Protein AF-A0A950XBU0-F1 (afdb_monomer)

Foldseek 3Di:
DDDLVVLLVLLVDPPLVVLLQLLLVLLCVLPVALEAEEEPDPDPDQLPLEAEAEEEPPDDSSVLSVVLVVVLVVCVVPVSRQEYEYAYDDDLSSGLSSQSSSSNSNSSHRAYEYECVGNNLVSNLVSSSSNGRYYYYNPPDDDPVSVQVSSVVSPGGYFYADSNRHGPDDD

Mean predicted aligned error: 4.2 Å

Radius of gyration: 14.9 Å; Cα contacts (8 Å, |Δi|>4): 301; chains: 1; bounding box: 36×33×47 Å

Nearest PDB structures (foldseek):
  6xig-assembly1_B  TM=9.187E-01  e=2.557E-09  Pedobacter heparinus DSM 2366
  6xig-assembly1_A  TM=8.999E-01  e=4.303E-09  Pedobacter heparinus DSM 2366
  6xi9-assembly2_B  TM=8.946E-01  e=4.303E-09  Pedobacter heparinus DSM 2366
  6xi9-assembly1_A  TM=9.010E-01  e=6.833E-09  Pedobacter heparinus DSM 2366
  8k7m-assembly1_A  TM=4.673E-01  e=2.615E-01  synthetic construct

Secondary structure (DSSP, 8-state):
---HHHHHHHHH-S-HHHHHHHHHHHHHHH--SSEEEEE----SS--TTEEEEEEETTS-HHHHHHHHHHHHHHHHHH----EEEEEEES-HHHHHHHHHHHHHHTTTSSEEEE-HHHH-HHHHHHHTTTT--EEE--SSS--HHHHHHHHHHTT-EEEEB-TTS-BS---

Structure (mmCIF, N/CA/C/O backbone):
data_AF-A0A950XBU0-F1
#
_entry.id   AF-A0A950XBU0-F1
#
loop_
_atom_site.group_PDB
_atom_site.id
_atom_site.type_symbol
_atom_site.label_atom_id
_atom_site.label_alt_id
_atom_site.label_comp_id
_atom_site.label_asym_id
_atom_site.label_entity_id
_atom_site.label_seq_id
_atom_site.pdbx_PDB_ins_code
_atom_site.Cartn_x
_atom_site.Cartn_y
_atom_site.Cartn_z
_atom_site.occupancy
_atom_site.B_iso_or_equiv
_at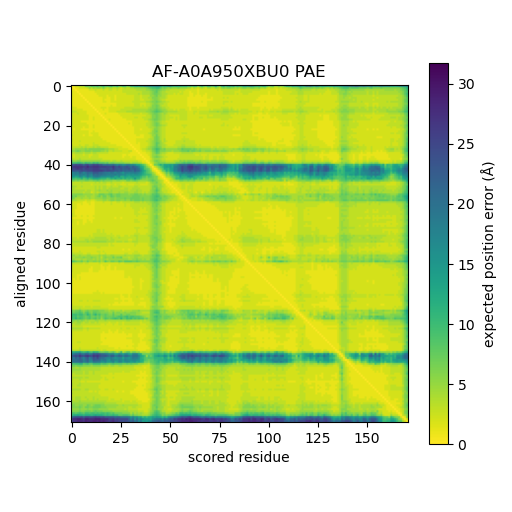om_site.auth_seq_id
_atom_site.auth_comp_id
_atom_site.auth_asym_id
_atom_site.auth_atom_id
_atom_site.pdbx_PDB_model_num
ATOM 1 N N . MET A 1 1 ? -16.110 4.622 1.005 1.00 81.19 1 MET A N 1
ATOM 2 C CA . MET A 1 1 ? -15.397 4.849 2.272 1.00 81.19 1 MET A CA 1
ATOM 3 C C . MET A 1 1 ? -15.971 4.001 3.399 1.00 81.19 1 MET A C 1
ATOM 5 O O . MET A 1 1 ? -17.183 3.995 3.592 1.00 81.19 1 MET A O 1
ATOM 9 N N . ILE A 1 2 ? -15.095 3.293 4.115 1.00 94.44 2 ILE A N 1
ATOM 10 C CA . ILE A 1 2 ? -15.397 2.602 5.381 1.00 94.44 2 ILE A CA 1
ATOM 11 C C . ILE A 1 2 ? -15.279 3.569 6.572 1.00 94.44 2 ILE A C 1
ATOM 13 O O . ILE A 1 2 ? -14.586 4.574 6.468 1.00 94.44 2 ILE A O 1
ATOM 17 N N . THR A 1 3 ? -15.921 3.287 7.706 1.00 97.44 3 THR A N 1
ATOM 18 C CA . THR A 1 3 ? -15.816 4.141 8.906 1.00 97.44 3 THR A CA 1
ATOM 19 C C . THR A 1 3 ? -14.498 3.935 9.661 1.00 97.44 3 THR A C 1
ATOM 21 O O . THR A 1 3 ? -13.815 2.919 9.488 1.00 97.44 3 THR A O 1
ATOM 24 N N . ARG A 1 4 ? -14.167 4.866 10.570 1.00 97.69 4 ARG A N 1
ATOM 25 C CA . ARG A 1 4 ? -13.019 4.748 11.490 1.00 97.69 4 ARG A CA 1
ATOM 26 C C . ARG A 1 4 ? -13.072 3.449 12.292 1.00 97.69 4 ARG A C 1
ATOM 28 O O . ARG A 1 4 ? -12.079 2.729 12.378 1.00 97.69 4 ARG A O 1
ATOM 35 N N . GLU A 1 5 ? -14.240 3.094 12.822 1.00 97.75 5 GLU A N 1
ATOM 36 C CA . GLU A 1 5 ? -14.432 1.857 13.581 1.00 97.75 5 GLU A CA 1
ATOM 37 C C . GLU A 1 5 ? -14.173 0.626 12.711 1.00 97.75 5 GLU A C 1
ATOM 39 O O . GLU A 1 5 ? -13.502 -0.304 13.155 1.00 97.75 5 GLU A O 1
ATOM 44 N N . GLN A 1 6 ? -14.652 0.621 11.463 1.00 98.06 6 GLN A N 1
ATOM 45 C CA . GLN A 1 6 ? -14.400 -0.476 10.526 1.00 98.06 6 GLN A CA 1
ATOM 46 C C . GLN A 1 6 ? -12.902 -0.628 10.229 1.00 98.06 6 GLN A C 1
ATOM 48 O O . GLN A 1 6 ? -12.400 -1.752 10.224 1.00 98.06 6 GLN A O 1
ATOM 53 N N . ALA A 1 7 ? -12.170 0.476 10.065 1.00 97.88 7 ALA A N 1
ATOM 54 C CA . ALA A 1 7 ? -10.721 0.450 9.864 1.00 97.88 7 ALA A CA 1
ATOM 55 C C . ALA A 1 7 ? -9.976 -0.130 11.078 1.00 97.88 7 ALA A C 1
ATOM 57 O O . ALA A 1 7 ? -9.115 -0.999 10.924 1.00 97.88 7 ALA A O 1
ATOM 58 N N . ILE A 1 8 ? -10.355 0.271 12.297 1.00 98.19 8 ILE A N 1
ATOM 59 C CA . ILE A 1 8 ? -9.799 -0.294 13.538 1.00 98.19 8 ILE A CA 1
ATOM 60 C C . ILE A 1 8 ? -10.076 -1.803 13.615 1.00 98.19 8 ILE A C 1
ATOM 62 O O . ILE A 1 8 ? -9.188 -2.579 13.976 1.00 98.19 8 ILE A O 1
ATOM 66 N N . GLN A 1 9 ? -11.282 -2.248 13.246 1.00 98.06 9 GLN A N 1
ATOM 67 C CA . GLN A 1 9 ? -11.607 -3.677 13.213 1.00 98.06 9 GLN A CA 1
ATOM 68 C C . GLN A 1 9 ? -10.775 -4.436 12.175 1.00 98.06 9 GLN A C 1
ATOM 70 O O . GLN A 1 9 ? -10.299 -5.532 12.469 1.00 98.06 9 GLN A O 1
ATOM 75 N N . MET A 1 10 ? -10.520 -3.854 10.999 1.00 98.25 10 MET A N 1
ATOM 76 C CA . MET A 1 10 ? -9.611 -4.450 10.015 1.00 98.25 10 MET A CA 1
ATOM 77 C C . MET A 1 10 ? -8.191 -4.588 10.574 1.00 98.25 10 MET A C 1
ATOM 79 O O . MET A 1 10 ? -7.585 -5.652 10.446 1.00 98.25 10 MET A O 1
ATOM 83 N N . PHE A 1 11 ? -7.675 -3.576 11.278 1.00 97.31 11 PHE A N 1
ATOM 84 C CA . PHE A 1 11 ? -6.371 -3.680 11.936 1.00 97.31 11 PHE A CA 1
ATOM 85 C C . PHE A 1 11 ? -6.315 -4.821 12.970 1.00 97.31 11 PHE A C 1
ATOM 87 O O . PHE A 1 11 ? -5.330 -5.568 13.014 1.00 97.31 11 PHE A O 1
ATOM 94 N N . ARG A 1 12 ? -7.386 -5.006 13.754 1.00 97.06 12 ARG A N 1
ATOM 95 C CA . ARG A 1 12 ? -7.506 -6.078 14.763 1.00 97.06 12 ARG A CA 1
ATOM 96 C C . ARG A 1 12 ? -7.760 -7.467 14.172 1.00 97.06 12 ARG A C 1
ATOM 98 O O . ARG A 1 12 ? -7.456 -8.461 14.826 1.00 97.06 12 ARG A O 1
ATOM 105 N N . SER A 1 13 ? -8.307 -7.554 12.964 1.00 97.44 13 SER A N 1
ATOM 106 C CA . SER A 1 13 ? -8.693 -8.824 12.345 1.00 97.44 13 SER A CA 1
ATOM 107 C C . SER A 1 13 ? -7.489 -9.715 12.029 1.00 97.44 13 SER A C 1
ATOM 109 O O . SER A 1 13 ? -6.433 -9.244 11.604 1.00 97.44 13 SER A O 1
ATOM 111 N N . ASN A 1 14 ? -7.660 -11.028 12.176 1.00 96.69 14 ASN A N 1
ATOM 112 C CA . ASN A 1 14 ? -6.678 -12.026 11.743 1.00 96.69 14 ASN A CA 1
ATOM 113 C C . ASN A 1 14 ? -6.899 -12.490 10.293 1.00 96.69 14 ASN A C 1
ATOM 115 O O . ASN A 1 14 ? -6.082 -13.241 9.763 1.00 96.69 14 ASN A O 1
ATOM 119 N N . ASP A 1 15 ? -7.967 -12.029 9.636 1.00 97.94 15 ASP A N 1
ATOM 120 C CA . ASP A 1 15 ? -8.254 -12.336 8.235 1.00 97.94 15 ASP A CA 1
ATOM 121 C C . ASP A 1 15 ? -7.457 -11.428 7.289 1.00 97.94 15 ASP A C 1
ATOM 123 O O . ASP A 1 15 ? -7.978 -10.527 6.630 1.00 97.94 15 ASP A O 1
ATOM 127 N N . LEU A 1 16 ? -6.142 -11.648 7.258 1.00 98.06 16 LEU A N 1
ATOM 128 C CA . LEU A 1 16 ? -5.238 -10.899 6.389 1.00 98.06 16 LEU A CA 1
ATOM 129 C C . LEU A 1 16 ? -5.607 -11.068 4.907 1.00 98.06 16 LEU A C 1
ATOM 131 O O . LEU A 1 16 ? -5.503 -10.115 4.140 1.00 98.06 16 LEU A O 1
ATOM 135 N N . ILE A 1 17 ? -6.023 -12.274 4.509 1.00 98.25 17 ILE A N 1
ATOM 136 C CA . ILE A 1 17 ? -6.342 -12.585 3.114 1.00 98.25 17 ILE A CA 1
ATOM 137 C C . ILE A 1 17 ? -7.605 -11.845 2.678 1.00 98.25 17 ILE A C 1
ATOM 139 O O . ILE A 1 17 ? -7.576 -11.198 1.634 1.00 98.25 17 ILE A O 1
ATOM 143 N N . GLY A 1 18 ? -8.673 -11.870 3.481 1.00 98.44 18 GLY A N 1
ATOM 144 C CA . GLY A 1 18 ? -9.901 -11.132 3.188 1.00 98.44 18 GLY A CA 1
ATOM 145 C C . GLY A 1 18 ? -9.662 -9.627 3.074 1.00 98.44 18 GLY A C 1
ATOM 146 O O . GLY A 1 18 ? -10.103 -9.007 2.109 1.00 98.44 18 GLY A O 1
ATOM 147 N N . ILE A 1 19 ? -8.872 -9.049 3.985 1.00 98.56 19 ILE A N 1
ATOM 148 C CA . ILE A 1 19 ? -8.491 -7.627 3.917 1.00 98.56 19 ILE A CA 1
ATOM 149 C C . ILE A 1 19 ? -7.680 -7.332 2.647 1.00 98.56 19 ILE A C 1
ATOM 151 O O . ILE A 1 19 ? -7.941 -6.344 1.963 1.00 98.56 19 ILE A O 1
ATOM 155 N N . GLY A 1 20 ? -6.717 -8.188 2.300 1.00 98.56 20 GLY A N 1
ATOM 156 C CA . GLY A 1 20 ? -5.932 -8.044 1.072 1.00 98.56 20 GLY A CA 1
ATOM 157 C C . GLY A 1 20 ? -6.789 -8.106 -0.194 1.00 98.56 20 GLY A C 1
ATOM 158 O O . GLY A 1 20 ? -6.605 -7.297 -1.102 1.00 98.56 20 GLY A O 1
ATOM 159 N N . MET A 1 21 ? -7.761 -9.021 -0.238 1.00 98.56 21 MET A N 1
ATOM 160 C CA . MET A 1 21 ? -8.704 -9.149 -1.353 1.00 98.56 21 MET A CA 1
ATOM 161 C C . MET A 1 21 ? -9.607 -7.921 -1.492 1.00 98.56 21 MET A C 1
ATOM 163 O O . MET A 1 21 ? -9.817 -7.456 -2.613 1.00 98.56 21 MET A O 1
ATOM 167 N N . GLU A 1 22 ? -10.099 -7.369 -0.381 1.00 98.56 22 GLU A N 1
ATOM 168 C CA . GLU A 1 22 ? -10.892 -6.134 -0.383 1.00 98.56 22 GLU A CA 1
ATOM 169 C C . GLU A 1 22 ? -10.058 -4.946 -0.890 1.00 98.56 22 GLU A C 1
ATOM 171 O O . GLU A 1 22 ? -10.498 -4.172 -1.742 1.00 98.56 22 GLU A O 1
ATOM 176 N N . ALA A 1 23 ? -8.801 -4.844 -0.456 1.00 98.69 23 ALA A N 1
ATOM 177 C CA . ALA A 1 23 ? -7.884 -3.822 -0.945 1.00 98.69 23 ALA A CA 1
ATOM 178 C C . ALA A 1 23 ? -7.579 -3.968 -2.448 1.00 98.69 23 ALA A C 1
ATOM 180 O O . ALA A 1 23 ? -7.562 -2.970 -3.173 1.00 98.69 23 ALA A O 1
ATOM 181 N N . ASP A 1 24 ? -7.388 -5.191 -2.957 1.00 98.44 24 ASP A N 1
ATOM 182 C CA . ASP A 1 24 ? -7.240 -5.428 -4.400 1.00 98.44 24 ASP A CA 1
ATOM 183 C C . ASP A 1 24 ? -8.532 -5.127 -5.175 1.00 98.44 24 ASP A C 1
ATOM 185 O O . ASP A 1 24 ? -8.461 -4.655 -6.309 1.00 98.44 24 ASP A O 1
ATOM 189 N N . ALA A 1 25 ? -9.713 -5.324 -4.582 1.00 98.25 25 ALA A N 1
ATOM 190 C CA . ALA A 1 25 ? -10.977 -4.918 -5.192 1.00 98.25 25 ALA A CA 1
ATOM 191 C C . ALA A 1 25 ? -11.057 -3.390 -5.358 1.00 98.25 25 ALA A C 1
ATOM 193 O O . ALA A 1 25 ? -11.408 -2.906 -6.439 1.00 98.25 25 ALA A O 1
ATOM 194 N N . VAL A 1 26 ? -10.643 -2.620 -4.344 1.00 98.31 26 VAL A N 1
ATOM 195 C CA . VAL A 1 26 ? -10.530 -1.154 -4.455 1.00 98.31 26 VAL A CA 1
ATOM 196 C C . VAL A 1 26 ? -9.492 -0.765 -5.512 1.00 98.31 26 VAL A C 1
ATOM 198 O O . VAL A 1 26 ? -9.777 0.078 -6.364 1.00 98.31 26 VAL A O 1
ATOM 201 N N . ARG A 1 27 ? -8.323 -1.421 -5.531 1.00 98.06 27 ARG A N 1
ATOM 202 C CA . ARG A 1 27 ? -7.295 -1.201 -6.562 1.00 98.06 27 ARG A CA 1
ATOM 203 C C . ARG A 1 27 ? -7.834 -1.469 -7.967 1.00 98.06 27 ARG A C 1
ATOM 205 O O . ARG A 1 27 ? -7.604 -0.652 -8.843 1.00 98.06 27 ARG A O 1
ATOM 212 N N . LYS A 1 28 ? -8.576 -2.559 -8.190 1.00 97.88 28 LYS A N 1
ATOM 213 C CA . LYS A 1 28 ? -9.212 -2.889 -9.484 1.00 97.88 28 LYS A CA 1
ATOM 214 C C . LYS A 1 28 ? -10.248 -1.858 -9.917 1.00 97.88 28 LYS A C 1
ATOM 216 O O . LYS A 1 28 ? -10.390 -1.618 -11.109 1.00 97.88 28 LYS A O 1
ATOM 221 N N . ARG A 1 29 ? -10.980 -1.264 -8.971 1.00 97.62 29 ARG A N 1
ATOM 222 C CA . ARG A 1 29 ? -11.957 -0.210 -9.268 1.00 97.62 29 ARG A CA 1
ATOM 223 C C . ARG A 1 29 ? -11.280 1.071 -9.761 1.00 97.62 29 ARG A C 1
ATOM 225 O O . ARG A 1 29 ? -11.804 1.702 -10.670 1.00 97.62 29 ARG A O 1
ATOM 232 N N . LEU A 1 30 ? -10.147 1.440 -9.161 1.00 96.38 30 LEU A N 1
ATOM 233 C CA . LEU A 1 30 ? -9.384 2.644 -9.521 1.00 96.38 30 LEU A CA 1
ATOM 234 C C . LEU A 1 30 ? -8.457 2.423 -10.730 1.00 96.38 30 LEU A C 1
ATOM 236 O O . LEU A 1 30 ? -8.288 3.319 -11.547 1.00 96.38 30 LEU A O 1
ATOM 240 N N . HIS A 1 31 ? -7.892 1.221 -10.839 1.00 96.31 31 HIS A N 1
ATOM 241 C CA . HIS A 1 31 ? -6.911 0.792 -11.838 1.00 96.31 31 HIS A CA 1
ATOM 242 C C . HIS A 1 31 ? -7.320 -0.577 -12.411 1.00 96.31 31 HIS A C 1
ATOM 244 O O . HIS A 1 31 ? -6.760 -1.616 -12.021 1.00 96.31 31 HIS A O 1
ATOM 250 N N . PRO A 1 32 ? -8.353 -0.622 -13.274 1.00 96.12 32 PRO A N 1
ATOM 251 C CA . PRO A 1 32 ? -8.831 -1.864 -13.882 1.00 96.12 32 PRO A CA 1
ATOM 252 C C . PRO A 1 32 ? -7.796 -2.493 -14.818 1.00 96.12 32 PRO A C 1
ATOM 254 O O . PRO A 1 32 ? -7.780 -3.711 -15.009 1.00 96.12 32 PRO A O 1
ATOM 257 N N . GLU A 1 33 ? -6.904 -1.681 -15.377 1.00 93.31 33 GLU A N 1
ATOM 258 C CA . GLU A 1 33 ? -5.731 -2.141 -16.090 1.00 93.31 33 GLU A CA 1
ATOM 259 C C . GLU A 1 33 ? -4.829 -2.982 -15.177 1.00 93.31 33 GLU A C 1
ATOM 261 O O . GLU A 1 33 ? -4.601 -2.682 -14.004 1.00 93.31 33 GLU A O 1
ATOM 266 N N . LEU A 1 34 ? -4.243 -4.043 -15.727 1.00 93.75 34 LEU A N 1
ATOM 267 C CA . LEU A 1 34 ? -3.231 -4.832 -15.025 1.00 93.75 34 LEU A CA 1
ATOM 268 C C . LEU A 1 34 ? -1.866 -4.133 -15.060 1.00 93.75 34 LEU A C 1
ATOM 270 O O . LEU A 1 34 ? -0.851 -4.798 -15.222 1.00 93.75 34 LEU A O 1
ATOM 274 N N . ILE A 1 35 ? -1.831 -2.805 -14.941 1.00 96.19 35 ILE A N 1
ATOM 275 C CA . ILE A 1 35 ? -0.600 -2.015 -14.940 1.00 96.19 35 ILE A CA 1
ATOM 276 C C . ILE A 1 35 ? -0.192 -1.731 -13.498 1.00 96.19 35 ILE A C 1
ATOM 278 O O . ILE A 1 35 ? -1.011 -1.355 -12.664 1.00 96.19 35 ILE A O 1
ATOM 282 N N . VAL A 1 36 ? 1.100 -1.892 -13.230 1.00 96.50 36 VAL A N 1
ATOM 283 C CA . VAL A 1 36 ? 1.747 -1.373 -12.025 1.00 96.50 36 VAL A CA 1
ATOM 284 C C . VAL A 1 36 ? 2.813 -0.395 -12.478 1.00 96.50 36 VAL A C 1
ATOM 286 O O . VAL A 1 36 ? 3.682 -0.741 -13.289 1.00 96.50 36 VAL A O 1
ATOM 289 N N . SER A 1 37 ? 2.725 0.836 -11.982 1.00 94.38 37 SER A N 1
ATOM 290 C CA . SER A 1 37 ? 3.731 1.846 -12.270 1.00 94.38 37 SER A CA 1
ATOM 291 C C . SER A 1 37 ? 4.980 1.635 -11.414 1.00 94.38 37 SER A C 1
ATOM 293 O O . SER A 1 37 ? 4.928 1.027 -10.345 1.00 94.38 37 SER A O 1
ATOM 295 N N . TYR A 1 38 ? 6.127 2.103 -11.893 1.00 92.44 38 TYR A N 1
ATOM 296 C CA . TYR A 1 38 ? 7.347 2.158 -11.094 1.00 92.44 38 TYR A CA 1
ATOM 297 C C . TYR A 1 38 ? 8.169 3.401 -11.420 1.00 92.44 38 TYR A C 1
ATOM 299 O O . TYR A 1 38 ? 8.172 3.868 -12.559 1.00 92.44 38 TYR A O 1
ATOM 307 N N . SER A 1 39 ? 8.885 3.934 -10.432 1.00 88.19 39 SER A N 1
ATOM 308 C CA . SER A 1 39 ? 9.849 5.021 -10.636 1.00 88.19 39 SER A CA 1
ATOM 309 C C . SER A 1 39 ? 11.263 4.555 -10.327 1.00 88.19 39 SER A C 1
ATOM 311 O O . SER A 1 39 ? 11.473 3.835 -9.357 1.00 88.19 39 SER A O 1
ATOM 313 N N . LEU A 1 40 ? 12.223 4.994 -11.144 1.00 79.88 40 LEU A N 1
ATOM 314 C CA . LEU A 1 40 ? 13.661 4.841 -10.882 1.00 79.88 40 LEU A CA 1
ATOM 315 C C . LEU A 1 40 ? 14.246 6.064 -10.162 1.00 79.88 40 LEU A C 1
ATOM 317 O O . LEU A 1 40 ? 15.324 5.992 -9.581 1.00 79.88 40 LEU A O 1
ATOM 321 N N . GLU A 1 41 ? 13.536 7.192 -10.218 1.00 64.94 41 GLU A N 1
ATOM 322 C CA . GLU A 1 41 ? 13.947 8.433 -9.579 1.00 64.94 41 GLU A CA 1
ATOM 323 C C . GLU A 1 41 ? 13.571 8.414 -8.094 1.00 64.94 41 GLU A C 1
ATOM 325 O O . GLU A 1 41 ? 12.403 8.544 -7.726 1.00 64.94 41 GLU A O 1
ATOM 330 N N . GLY A 1 42 ? 14.589 8.274 -7.246 1.00 56.59 42 GLY A N 1
ATOM 331 C CA . GLY A 1 42 ? 14.592 8.812 -5.892 1.00 56.59 42 GLY A CA 1
ATOM 332 C C . GLY A 1 42 ? 15.396 10.105 -5.913 1.00 56.59 42 GLY A C 1
ATOM 333 O O . GLY A 1 42 ? 16.605 10.076 -5.694 1.00 56.59 42 GLY A O 1
ATOM 334 N N . GLY A 1 43 ? 14.758 11.229 -6.249 1.00 47.16 43 GLY A N 1
ATOM 335 C CA . GLY A 1 43 ? 15.371 12.538 -6.025 1.00 47.16 43 GLY A CA 1
ATOM 336 C C . GLY A 1 43 ? 15.685 12.731 -4.532 1.00 47.16 43 GLY A C 1
ATOM 337 O O . GLY A 1 43 ? 15.086 12.054 -3.694 1.00 47.16 43 GLY A O 1
ATOM 338 N N . PRO A 1 44 ? 16.612 13.634 -4.165 1.00 45.72 44 PRO A N 1
ATOM 339 C CA . PRO A 1 44 ? 16.942 13.888 -2.760 1.00 45.72 44 PRO A CA 1
ATOM 340 C C . PRO A 1 44 ? 15.749 14.426 -1.956 1.00 45.72 44 PRO A C 1
ATOM 342 O O . PRO A 1 44 ? 15.772 14.356 -0.730 1.00 45.72 44 PRO A O 1
ATOM 345 N N . GLU A 1 45 ? 14.713 14.932 -2.635 1.00 53.03 45 GLU A N 1
ATOM 346 C CA . GLU A 1 45 ? 13.511 15.466 -2.006 1.00 53.03 45 GLU A CA 1
ATOM 347 C C . GLU A 1 45 ? 12.272 14.604 -2.297 1.00 53.03 45 GLU A C 1
ATOM 349 O O . GLU A 1 45 ? 12.073 14.166 -3.437 1.00 53.03 45 GLU A O 1
ATOM 354 N N . PRO A 1 46 ? 11.422 14.356 -1.283 1.00 61.66 46 PRO A N 1
ATOM 355 C CA . PRO A 1 46 ? 10.149 13.682 -1.482 1.00 61.66 46 PRO A CA 1
ATOM 356 C C . PRO A 1 46 ? 9.265 14.485 -2.442 1.00 61.66 46 PRO A C 1
ATOM 358 O O . PRO A 1 46 ? 9.152 15.704 -2.324 1.00 61.66 46 PRO A O 1
AT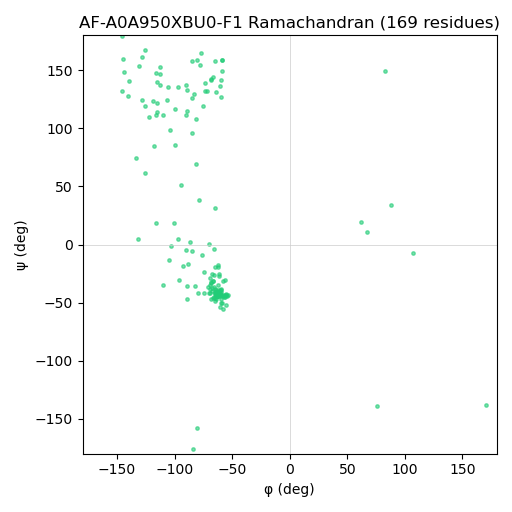OM 361 N N . SER A 1 47 ? 8.606 13.798 -3.382 1.00 71.19 47 SER A N 1
ATOM 362 C CA . SER A 1 47 ? 7.593 14.439 -4.226 1.00 71.19 47 SER A CA 1
ATOM 363 C C . SER A 1 47 ? 6.472 14.986 -3.330 1.00 71.19 47 SER A C 1
ATOM 365 O O . SER A 1 47 ? 5.915 14.205 -2.554 1.00 71.19 47 SER A O 1
ATOM 367 N N . PRO A 1 48 ? 6.102 16.278 -3.431 1.00 74.88 48 PRO A N 1
ATOM 368 C CA . PRO A 1 48 ? 5.070 16.875 -2.577 1.00 74.88 48 PRO A CA 1
ATOM 369 C C . PRO A 1 48 ? 3.694 16.218 -2.765 1.00 74.88 48 PRO A C 1
ATOM 371 O O . PRO A 1 48 ? 2.848 16.287 -1.882 1.00 74.88 48 PRO A O 1
ATOM 374 N N . SER A 1 49 ? 3.486 15.524 -3.887 1.00 86.62 49 SER A N 1
ATOM 375 C CA . SER A 1 49 ? 2.258 14.784 -4.190 1.00 86.62 49 SER A CA 1
ATOM 376 C C . SER A 1 49 ? 2.240 13.351 -3.636 1.00 86.62 49 SER A C 1
ATOM 378 O O . SER A 1 49 ? 1.285 12.616 -3.896 1.00 86.62 49 SER A O 1
ATOM 380 N N . ILE A 1 50 ? 3.278 12.917 -2.909 1.00 91.12 50 ILE A N 1
ATOM 381 C CA . ILE A 1 50 ? 3.343 11.602 -2.255 1.00 91.12 50 ILE A CA 1
ATOM 382 C C . ILE A 1 50 ? 3.405 11.796 -0.740 1.00 91.12 50 ILE A C 1
ATOM 384 O O . ILE A 1 50 ? 4.425 12.223 -0.202 1.00 91.12 50 ILE A O 1
ATOM 388 N N . ALA A 1 51 ? 2.344 11.411 -0.032 1.00 93.62 51 ALA A N 1
ATOM 389 C CA . ALA A 1 51 ? 2.346 11.417 1.427 1.00 93.62 51 ALA A CA 1
ATOM 390 C C . ALA A 1 51 ? 2.964 10.121 1.977 1.00 93.62 51 ALA A C 1
ATOM 392 O O . ALA A 1 51 ? 2.542 9.014 1.634 1.00 93.62 51 ALA A O 1
ATOM 393 N N . ALA A 1 52 ? 3.966 10.240 2.845 1.00 91.06 52 ALA A N 1
ATOM 394 C CA . ALA A 1 52 ? 4.561 9.089 3.512 1.00 91.06 52 ALA A CA 1
ATOM 395 C C . ALA A 1 52 ? 3.818 8.780 4.818 1.00 91.06 52 ALA A C 1
ATOM 397 O O . ALA A 1 52 ? 3.593 9.679 5.621 1.00 91.06 52 ALA A O 1
ATOM 398 N N . LEU A 1 53 ? 3.488 7.508 5.036 1.00 92.25 53 LEU A N 1
ATOM 399 C CA . LEU A 1 53 ? 2.873 7.010 6.266 1.00 92.25 53 LEU A CA 1
ATOM 400 C C . LEU A 1 53 ? 3.864 6.058 6.934 1.00 92.25 53 LEU A C 1
ATOM 402 O O . LEU A 1 53 ? 4.285 5.065 6.330 1.00 92.25 53 LEU A O 1
ATOM 406 N N . HIS A 1 54 ? 4.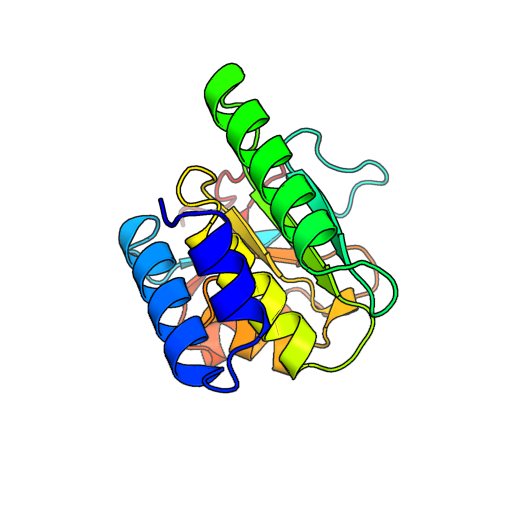247 6.356 8.169 1.00 92.25 54 HIS A N 1
ATOM 407 C CA . HIS A 1 54 ? 5.207 5.547 8.914 1.00 92.25 54 HIS A CA 1
ATOM 408 C C . HIS A 1 54 ? 4.584 5.072 10.209 1.00 92.25 54 HIS A C 1
ATOM 410 O O . HIS A 1 54 ? 4.389 5.851 11.140 1.00 92.25 54 HIS A O 1
ATOM 416 N N . PHE A 1 55 ? 4.318 3.772 10.264 1.00 92.44 55 PHE A N 1
ATOM 417 C CA . PHE A 1 55 ? 3.737 3.152 11.437 1.00 92.44 55 PHE A CA 1
ATOM 418 C C . PHE A 1 55 ? 4.708 2.196 12.130 1.00 92.44 55 PHE A C 1
ATOM 420 O O . PHE A 1 55 ? 5.598 1.600 11.515 1.00 92.44 55 PHE A O 1
ATOM 427 N N . ASP A 1 56 ? 4.519 2.020 13.433 1.00 91.06 56 ASP A N 1
ATOM 428 C CA . ASP A 1 56 ? 5.255 1.044 14.232 1.00 91.06 56 ASP A CA 1
ATOM 429 C C . ASP A 1 56 ? 4.382 0.441 15.347 1.00 91.06 56 ASP A C 1
ATOM 431 O O . ASP A 1 56 ? 3.200 0.761 15.498 1.00 91.06 56 ASP A O 1
ATOM 435 N N . GLY A 1 57 ? 4.955 -0.468 16.138 1.00 88.19 57 GLY A N 1
ATOM 436 C CA . GLY A 1 57 ? 4.263 -1.122 17.253 1.00 88.19 57 GLY A CA 1
ATOM 437 C C . GLY A 1 57 ? 3.957 -0.232 18.467 1.00 88.19 57 GLY A C 1
ATOM 438 O O . GLY A 1 57 ? 3.423 -0.746 19.446 1.00 88.19 57 GLY A O 1
ATOM 439 N N . ARG A 1 58 ? 4.312 1.059 18.451 1.00 91.88 58 ARG A N 1
ATOM 440 C CA . ARG A 1 58 ? 4.120 1.984 19.581 1.00 91.88 58 ARG A CA 1
ATOM 441 C C . ARG A 1 58 ? 2.841 2.805 19.448 1.00 91.88 58 ARG A C 1
ATOM 443 O O . ARG A 1 58 ? 2.254 3.145 20.470 1.00 91.88 58 ARG A O 1
ATOM 450 N N . GLN A 1 59 ? 2.413 3.100 18.221 1.00 93.50 59 GLN A N 1
ATOM 451 C CA . GLN A 1 59 ? 1.158 3.811 17.964 1.00 93.50 59 GLN A CA 1
ATOM 452 C C . GLN A 1 59 ? -0.057 2.915 18.214 1.00 93.50 59 GLN A C 1
ATOM 454 O O . GLN A 1 59 ? -0.104 1.751 17.795 1.00 93.50 59 GLN A O 1
ATOM 459 N N . THR A 1 60 ? -1.076 3.500 18.831 1.00 96.94 60 THR A N 1
ATOM 460 C CA . THR A 1 60 ? -2.423 2.939 18.935 1.00 96.94 60 THR A CA 1
ATOM 461 C C . THR A 1 60 ? -3.080 2.836 17.557 1.00 96.94 60 THR A C 1
ATOM 463 O O . THR A 1 60 ? -2.707 3.526 16.609 1.00 96.94 60 THR A O 1
ATOM 466 N N . LEU A 1 61 ? -4.081 1.966 17.417 1.00 97.06 61 LEU A N 1
ATOM 467 C CA . LEU A 1 61 ? -4.794 1.827 16.142 1.00 97.06 61 LEU A CA 1
ATOM 468 C C . LEU A 1 61 ? -5.593 3.088 15.806 1.00 97.06 61 LEU A C 1
ATOM 470 O O . LEU A 1 61 ? -5.743 3.434 14.638 1.00 97.06 61 LEU A O 1
ATOM 474 N N . GLU A 1 62 ? -6.073 3.774 16.836 1.00 97.81 62 GLU A N 1
ATOM 475 C CA . GLU A 1 62 ? -6.782 5.039 16.757 1.00 97.81 62 GLU A CA 1
ATOM 476 C C . GLU A 1 62 ? -5.881 6.141 16.176 1.00 97.81 62 GLU A C 1
ATOM 478 O O . GLU A 1 62 ? -6.312 6.838 15.261 1.00 97.81 62 GLU A O 1
ATOM 483 N N . GLU A 1 63 ? -4.619 6.239 16.612 1.00 97.62 63 GLU A N 1
ATOM 484 C CA . GLU A 1 63 ? -3.631 7.166 16.029 1.00 97.62 63 GLU A CA 1
ATOM 485 C C . GLU A 1 63 ? -3.346 6.850 14.557 1.00 97.62 63 GLU A C 1
ATOM 487 O O . GLU A 1 63 ? -3.291 7.758 13.730 1.00 97.62 63 GLU A O 1
ATOM 492 N N . ARG A 1 64 ? -3.228 5.566 14.195 1.00 97.38 64 ARG A N 1
ATOM 493 C CA . ARG A 1 64 ? -2.999 5.176 12.793 1.00 97.38 64 ARG A CA 1
ATOM 494 C C . ARG A 1 64 ? -4.169 5.561 11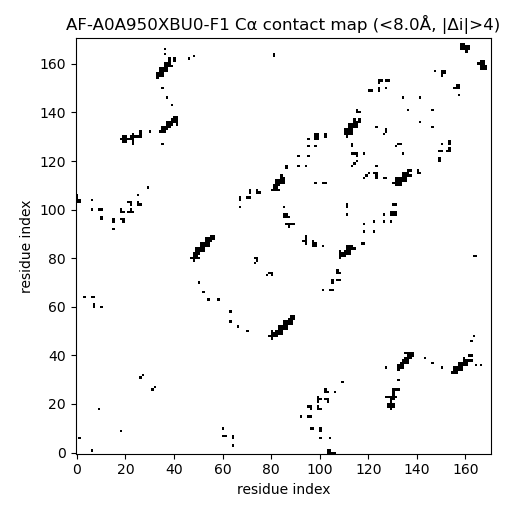.893 1.00 97.38 64 ARG A C 1
ATOM 496 O O . ARG A 1 64 ? -3.963 6.055 10.790 1.00 97.38 64 ARG A O 1
ATOM 503 N N . VAL A 1 65 ? -5.398 5.326 12.353 1.00 98.12 65 VAL A N 1
ATOM 504 C CA . VAL A 1 65 ? -6.611 5.686 11.602 1.00 98.12 65 VAL A CA 1
ATOM 505 C C . VAL A 1 65 ? -6.787 7.201 11.532 1.00 98.12 65 VAL A C 1
ATOM 507 O O . VAL A 1 65 ? -7.212 7.703 10.497 1.00 98.12 65 VAL A O 1
ATOM 510 N N . GLU A 1 66 ? -6.414 7.937 12.578 1.00 98.00 66 GLU A N 1
ATOM 511 C CA . GLU A 1 66 ? -6.401 9.402 12.556 1.00 98.00 66 GLU A CA 1
ATOM 512 C C . GLU A 1 66 ? -5.447 9.954 11.486 1.00 98.00 66 GLU A C 1
ATOM 514 O O . GLU A 1 66 ? -5.777 10.909 10.786 1.00 98.00 66 GLU A O 1
ATOM 519 N N . GLU A 1 67 ? -4.280 9.338 11.296 1.00 97.56 67 GLU A N 1
ATOM 520 C CA . GLU A 1 67 ? -3.345 9.736 10.238 1.00 97.56 67 GLU A CA 1
ATOM 521 C C . GLU A 1 67 ? -3.934 9.505 8.834 1.00 97.56 67 GLU A C 1
ATOM 523 O O . GLU A 1 67 ? -3.842 10.379 7.969 1.00 97.56 67 GLU A O 1
ATOM 528 N N . LEU A 1 68 ? -4.627 8.377 8.622 1.00 98.12 68 LEU A N 1
ATOM 529 C CA . LEU A 1 68 ? -5.347 8.106 7.370 1.00 98.12 68 LEU A CA 1
ATOM 530 C C . LEU A 1 68 ? -6.489 9.107 7.136 1.00 98.12 68 LEU A C 1
ATOM 532 O O . LEU A 1 68 ? -6.646 9.608 6.025 1.00 98.12 68 LEU A O 1
ATOM 536 N N . GLU A 1 69 ? -7.267 9.425 8.168 1.00 97.94 69 GLU A N 1
ATOM 537 C CA . GLU A 1 69 ? -8.354 10.408 8.091 1.00 97.94 69 GLU A CA 1
ATOM 538 C C . GLU A 1 69 ? -7.832 11.794 7.698 1.00 97.94 69 GLU A C 1
ATOM 540 O O . GLU A 1 69 ? -8.396 12.453 6.824 1.00 97.94 69 GLU A O 1
ATOM 545 N N . ASN A 1 70 ? -6.708 12.217 8.281 1.00 97.75 70 ASN A N 1
ATOM 546 C CA . ASN A 1 70 ? -6.090 13.495 7.945 1.00 97.75 70 ASN A CA 1
ATOM 547 C C . ASN A 1 70 ? -5.654 13.556 6.475 1.00 97.75 70 ASN A C 1
ATOM 549 O O . ASN A 1 70 ? -5.942 14.548 5.807 1.00 97.75 70 ASN A O 1
ATOM 553 N N . LEU A 1 71 ? -5.021 12.503 5.943 1.00 97.69 71 LEU A N 1
ATOM 554 C CA . LEU A 1 71 ? -4.655 12.454 4.521 1.00 97.69 71 LEU A CA 1
ATOM 555 C C . LEU A 1 71 ? -5.877 12.445 3.607 1.00 97.69 71 LEU A C 1
ATOM 557 O O . LEU A 1 71 ? -5.869 13.094 2.561 1.00 97.69 71 LEU A O 1
ATOM 561 N N . ARG A 1 72 ? -6.938 11.738 4.007 1.00 97.44 72 ARG A N 1
ATOM 562 C CA . ARG A 1 72 ? -8.195 11.732 3.267 1.00 97.44 72 ARG A CA 1
ATOM 563 C C . ARG A 1 72 ? -8.777 13.139 3.170 1.00 97.44 72 ARG A C 1
ATOM 565 O O . ARG A 1 72 ? -9.096 13.566 2.063 1.00 97.44 72 ARG A O 1
ATOM 572 N N . ARG A 1 73 ? -8.873 13.846 4.302 1.00 97.69 73 ARG A N 1
ATOM 573 C CA . ARG A 1 73 ? -9.379 15.222 4.366 1.00 97.69 73 ARG A CA 1
ATOM 574 C C . ARG A 1 73 ? -8.535 16.159 3.508 1.00 97.69 73 ARG A C 1
ATOM 576 O O . ARG A 1 73 ? -9.093 16.898 2.709 1.00 97.69 73 ARG A O 1
ATOM 583 N N . VAL A 1 74 ? -7.205 16.080 3.612 1.00 97.12 74 VAL A N 1
ATOM 584 C CA . VAL A 1 74 ? -6.294 16.865 2.759 1.00 97.12 74 VAL A CA 1
ATOM 585 C C . VAL A 1 74 ? -6.584 16.603 1.282 1.00 97.12 74 VAL A C 1
ATOM 587 O O . VAL A 1 74 ? -6.708 17.548 0.512 1.00 97.12 74 VAL A O 1
ATOM 590 N N . GLN A 1 75 ? -6.760 15.342 0.885 1.00 97.12 75 GLN A N 1
ATOM 591 C CA . GLN A 1 75 ? -7.082 15.016 -0.501 1.00 97.12 75 GLN A CA 1
ATOM 592 C C . GLN A 1 75 ? -8.459 15.532 -0.942 1.00 97.12 75 GLN A C 1
ATOM 594 O O . GLN A 1 75 ? -8.611 15.938 -2.090 1.00 97.12 75 GLN A O 1
ATOM 599 N N . GLU A 1 76 ? -9.464 15.522 -0.066 1.00 97.31 76 GLU A N 1
ATOM 600 C CA . GLU A 1 76 ? -10.792 16.088 -0.352 1.00 97.31 76 GLU A CA 1
ATOM 601 C C . GLU A 1 76 ? -10.756 17.619 -0.477 1.00 97.31 76 GLU A C 1
ATOM 603 O O . GLU A 1 76 ? -11.496 18.182 -1.283 1.00 97.31 76 GLU A O 1
ATOM 608 N N . GLU A 1 77 ? -9.886 18.284 0.285 1.00 97.62 77 GLU A N 1
ATOM 609 C CA . GLU A 1 77 ? -9.722 19.740 0.281 1.00 97.62 77 GLU A CA 1
ATOM 610 C C . GLU A 1 77 ? -8.877 20.245 -0.898 1.00 97.62 77 GLU A C 1
ATOM 612 O O . GLU A 1 77 ? -9.218 21.269 -1.492 1.00 97.62 77 GLU A O 1
ATOM 617 N N . THR A 1 78 ? -7.781 19.557 -1.240 1.00 96.06 78 THR A N 1
ATOM 618 C CA . THR A 1 78 ? -6.795 20.051 -2.220 1.00 96.06 78 THR A CA 1
ATOM 619 C C . THR A 1 78 ? -6.788 19.275 -3.534 1.00 96.06 78 THR A C 1
ATOM 621 O O . THR A 1 78 ? -6.553 19.859 -4.591 1.00 96.06 78 THR A O 1
ATOM 624 N N . GLY A 1 79 ? -7.032 17.962 -3.496 1.00 95.19 79 GLY A N 1
ATOM 625 C CA . GLY A 1 79 ? -6.881 17.067 -4.648 1.00 95.19 79 GLY A CA 1
ATOM 626 C C . GLY A 1 79 ? -5.435 16.875 -5.129 1.00 95.19 79 GLY A C 1
ATOM 627 O O . GLY A 1 79 ? -5.226 16.326 -6.211 1.00 95.19 79 GLY A O 1
ATOM 628 N N . GLU A 1 80 ? -4.437 17.334 -4.369 1.00 93.06 80 GLU A N 1
ATOM 629 C CA . GLU A 1 80 ? -3.031 17.380 -4.802 1.00 93.06 80 GLU A CA 1
ATOM 630 C C . GLU A 1 80 ? -2.240 16.094 -4.509 1.00 93.06 80 GLU A C 1
ATOM 632 O O . GLU A 1 80 ? -1.170 15.880 -5.094 1.00 93.06 80 GLU A O 1
ATOM 637 N N . LEU A 1 81 ? -2.740 15.219 -3.626 1.00 95.25 81 LEU A N 1
ATOM 638 C CA . LEU A 1 81 ? -2.088 13.944 -3.339 1.00 95.25 81 LEU A CA 1
ATOM 639 C C . LEU A 1 81 ? -2.335 12.975 -4.497 1.00 95.25 81 LEU A C 1
ATOM 641 O O . LEU A 1 81 ? -3.459 12.576 -4.805 1.00 95.25 81 LEU A O 1
ATOM 645 N N . MET A 1 82 ? -1.246 12.544 -5.121 1.00 94.00 82 MET A N 1
ATOM 646 C CA . MET A 1 82 ? -1.265 11.495 -6.134 1.00 94.00 82 MET A CA 1
ATOM 647 C C . MET A 1 82 ? -1.104 10.119 -5.499 1.00 94.00 82 MET A C 1
ATOM 649 O O . MET A 1 82 ? -1.716 9.155 -5.967 1.00 94.00 82 MET A O 1
ATOM 653 N N . ALA A 1 83 ? -0.296 10.018 -4.440 1.00 95.38 83 ALA A N 1
ATOM 654 C CA . ALA A 1 83 ? 0.008 8.743 -3.816 1.00 95.38 83 ALA A CA 1
ATOM 655 C C . ALA A 1 83 ? 0.164 8.810 -2.301 1.00 95.38 83 ALA A C 1
ATOM 657 O O . ALA A 1 83 ? 0.510 9.843 -1.731 1.00 95.38 83 ALA A O 1
ATOM 658 N N . VAL A 1 84 ? 0.020 7.645 -1.674 1.00 95.75 84 VAL A N 1
ATOM 659 C CA . VAL A 1 84 ? 0.548 7.378 -0.336 1.00 95.75 84 VAL A CA 1
ATOM 660 C C . VAL A 1 84 ? 1.604 6.283 -0.372 1.00 95.75 84 VAL A C 1
ATOM 662 O O . VAL A 1 84 ? 1.504 5.345 -1.162 1.00 95.75 84 VAL A O 1
ATOM 665 N N . ASN A 1 85 ? 2.594 6.378 0.510 1.00 93.94 85 ASN A N 1
ATOM 666 C CA . ASN A 1 85 ? 3.618 5.356 0.719 1.00 93.94 85 ASN A CA 1
ATOM 667 C C . ASN A 1 85 ? 3.538 4.828 2.164 1.00 93.94 85 ASN A C 1
ATOM 669 O O . ASN A 1 85 ? 4.223 5.358 3.044 1.00 93.94 85 ASN A O 1
ATOM 673 N N . PRO A 1 86 ? 2.660 3.842 2.436 1.00 94.50 86 PRO A N 1
ATOM 674 C CA . PRO A 1 86 ? 2.570 3.199 3.737 1.00 94.50 86 PRO A CA 1
ATOM 675 C C . PRO A 1 86 ? 3.767 2.296 4.016 1.00 94.50 86 PRO A C 1
ATOM 677 O O . PRO A 1 86 ? 4.123 1.418 3.228 1.00 94.50 86 PRO A O 1
ATOM 680 N N . SER A 1 87 ? 4.33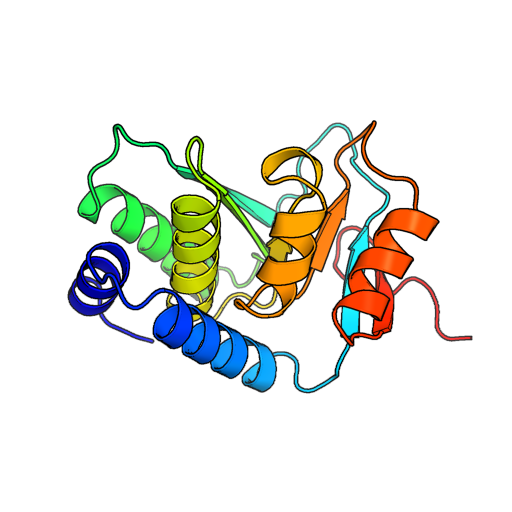3 2.466 5.205 1.00 91.00 87 SER A N 1
ATOM 681 C CA . SER A 1 87 ? 5.388 1.630 5.759 1.00 91.00 87 SER A CA 1
ATOM 682 C C . SER A 1 87 ? 5.042 1.194 7.182 1.00 91.00 87 SER A C 1
ATOM 684 O O . SER A 1 87 ? 4.279 1.851 7.893 1.00 91.00 87 SER A O 1
ATOM 686 N N . PHE A 1 88 ? 5.596 0.053 7.591 1.00 90.81 88 PHE A N 1
ATOM 687 C CA . PHE A 1 88 ? 5.453 -0.458 8.946 1.00 90.81 88 PHE A CA 1
ATOM 688 C C . PHE A 1 88 ? 6.776 -1.055 9.418 1.00 90.81 88 PHE A C 1
ATOM 690 O O . PHE A 1 88 ? 7.328 -1.928 8.746 1.00 90.81 88 PHE A O 1
ATOM 697 N N . THR A 1 89 ? 7.268 -0.628 10.581 1.00 90.88 89 THR A N 1
ATOM 698 C CA . THR A 1 89 ? 8.440 -1.255 11.211 1.00 90.88 89 THR A CA 1
ATOM 699 C C . THR A 1 89 ? 7.995 -2.458 12.040 1.00 90.88 89 THR A C 1
ATOM 701 O O . THR A 1 89 ? 7.581 -2.311 13.189 1.00 90.88 89 THR A O 1
ATOM 704 N N . GLY A 1 90 ? 8.071 -3.654 11.455 1.00 89.44 90 GLY A N 1
ATOM 705 C CA . GLY A 1 90 ? 7.654 -4.897 12.104 1.00 89.44 90 GLY A CA 1
ATOM 706 C C . GLY A 1 90 ? 7.635 -6.085 11.148 1.00 89.44 90 GLY A C 1
ATOM 707 O O . GLY A 1 90 ? 8.543 -6.266 10.339 1.00 89.44 90 GLY A O 1
ATOM 708 N N . THR A 1 91 ? 6.607 -6.922 11.250 1.00 93.31 91 THR A N 1
ATOM 709 C CA . THR A 1 91 ? 6.458 -8.122 10.418 1.00 93.31 91 THR A CA 1
ATOM 710 C C . THR A 1 91 ? 5.894 -7.808 9.029 1.00 93.31 91 THR A C 1
ATOM 712 O O . THR A 1 91 ? 5.183 -6.825 8.819 1.00 93.31 91 THR A O 1
ATOM 715 N N . ALA A 1 92 ? 6.123 -8.713 8.070 1.00 95.12 92 ALA A N 1
ATOM 716 C CA . ALA A 1 92 ? 5.505 -8.634 6.743 1.00 95.12 92 ALA A CA 1
ATOM 717 C C . ALA A 1 92 ? 3.964 -8.635 6.802 1.00 95.12 92 ALA A C 1
ATOM 719 O O . ALA A 1 92 ? 3.313 -8.014 5.967 1.00 95.12 92 ALA A O 1
ATOM 720 N N . VAL A 1 93 ? 3.377 -9.306 7.800 1.00 96.12 93 VAL A N 1
ATOM 721 C CA . VAL A 1 93 ? 1.923 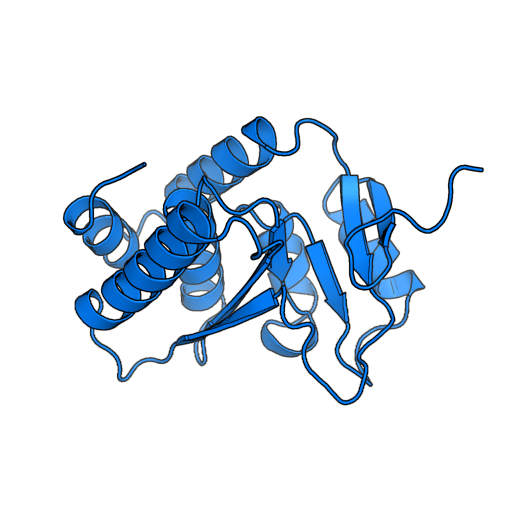-9.338 8.021 1.00 96.12 93 VAL A CA 1
ATOM 722 C C . VAL A 1 93 ? 1.399 -7.958 8.413 1.00 96.12 93 VAL A C 1
ATOM 724 O O . VAL A 1 93 ? 0.402 -7.505 7.855 1.00 96.12 93 VAL A O 1
ATOM 727 N N . GLU A 1 94 ? 2.071 -7.273 9.337 1.00 95.81 94 GLU A N 1
ATOM 728 C CA . GLU A 1 94 ? 1.684 -5.923 9.763 1.00 95.81 94 GLU A CA 1
ATOM 729 C C . GLU A 1 94 ? 1.870 -4.899 8.644 1.00 95.81 94 GLU A C 1
ATOM 731 O O . GLU A 1 94 ? 1.012 -4.034 8.467 1.00 95.81 94 GLU A O 1
ATOM 736 N N . TYR A 1 95 ? 2.929 -5.043 7.844 1.00 96.69 95 TYR A N 1
ATOM 737 C CA . TYR A 1 95 ? 3.131 -4.242 6.641 1.00 96.69 95 TYR A CA 1
ATOM 738 C C . TYR A 1 95 ? 1.997 -4.433 5.624 1.00 96.69 95 TYR A C 1
ATOM 740 O O . TYR A 1 95 ? 1.365 -3.460 5.217 1.00 96.69 95 TYR A O 1
ATOM 748 N N . LEU A 1 96 ? 1.696 -5.680 5.241 1.00 97.88 96 LEU A N 1
ATOM 749 C CA . LEU A 1 96 ? 0.646 -5.979 4.261 1.00 97.88 96 LEU A CA 1
ATOM 750 C C . L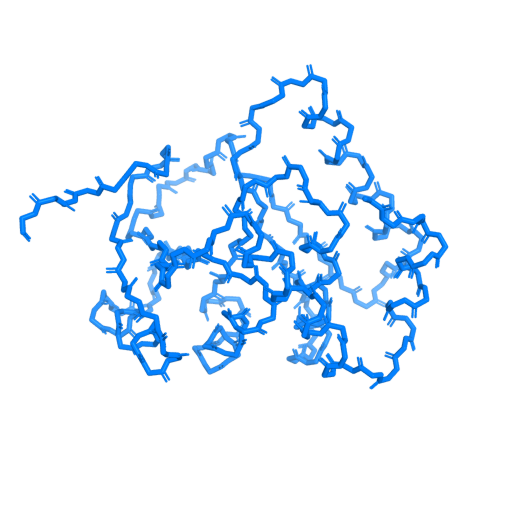EU A 1 96 ? -0.733 -5.533 4.753 1.00 97.88 96 LEU A C 1
ATOM 752 O O . LEU A 1 96 ? -1.509 -4.988 3.973 1.00 97.88 96 LEU A O 1
ATOM 756 N N . LYS A 1 97 ? -1.026 -5.718 6.047 1.00 97.88 97 LYS A N 1
ATOM 757 C CA . LYS A 1 97 ? -2.276 -5.248 6.650 1.00 97.88 97 LYS A CA 1
ATOM 758 C C . LYS A 1 97 ? -2.368 -3.725 6.623 1.00 97.88 97 LYS A C 1
ATOM 760 O O . LYS A 1 97 ? -3.392 -3.196 6.213 1.00 97.88 97 LYS A O 1
ATOM 765 N N . THR A 1 98 ? -1.300 -3.035 7.014 1.00 97.44 98 THR A N 1
ATOM 766 C CA . THR A 1 98 ? -1.208 -1.572 6.951 1.00 97.44 98 THR A CA 1
ATOM 767 C C . THR A 1 98 ? -1.470 -1.066 5.538 1.00 97.44 98 THR A C 1
ATOM 769 O O . THR A 1 98 ? -2.356 -0.243 5.342 1.00 97.44 98 THR A O 1
ATOM 772 N N . LEU A 1 99 ? -0.766 -1.611 4.546 1.00 98.31 99 LEU A N 1
ATOM 773 C CA . LEU A 1 99 ? -0.918 -1.218 3.148 1.00 98.31 99 LEU A CA 1
ATOM 774 C C . LEU A 1 99 ? -2.343 -1.457 2.630 1.00 98.31 99 LEU A C 1
ATOM 776 O O . LEU A 1 99 ? -2.920 -0.584 1.978 1.00 98.31 99 LEU A O 1
ATOM 780 N N . ALA A 1 100 ? -2.922 -2.618 2.941 1.00 98.62 100 ALA A N 1
ATOM 781 C CA . ALA A 1 100 ? -4.269 -2.968 2.512 1.00 98.62 100 ALA A CA 1
ATOM 782 C C . ALA A 1 100 ? -5.330 -2.065 3.158 1.00 98.62 100 ALA A C 1
ATOM 784 O O . ALA A 1 100 ? -6.195 -1.538 2.458 1.00 98.62 100 ALA A O 1
ATOM 785 N N . VAL A 1 101 ? -5.233 -1.807 4.468 1.00 98.56 101 VAL A N 1
ATOM 786 C CA . VAL A 1 101 ? -6.142 -0.880 5.157 1.00 98.56 101 VAL A CA 1
ATOM 787 C C . VAL A 1 101 ? -5.984 0.539 4.612 1.00 98.56 101 VAL A C 1
ATOM 789 O O . VAL A 1 101 ? -6.997 1.180 4.345 1.00 98.56 101 VAL A O 1
ATOM 792 N N . SER A 1 102 ? -4.759 1.008 4.343 1.00 98.44 102 SER A N 1
ATOM 793 C CA . SER A 1 102 ? -4.535 2.300 3.682 1.00 98.44 102 SER A CA 1
ATOM 794 C C . SER A 1 102 ? -5.242 2.378 2.328 1.00 98.44 102 SER A C 1
ATOM 796 O O . SER A 1 102 ? -5.925 3.364 2.074 1.00 98.44 102 SER A O 1
ATOM 798 N N . ARG A 1 103 ? -5.158 1.342 1.479 1.00 98.62 103 ARG A N 1
ATOM 799 C CA . ARG A 1 103 ? -5.876 1.308 0.192 1.00 98.62 103 ARG A CA 1
ATOM 800 C C . ARG A 1 103 ? -7.395 1.372 0.365 1.00 98.62 103 ARG A C 1
ATOM 802 O O . ARG A 1 103 ? -8.057 2.074 -0.394 1.00 98.62 103 ARG A O 1
ATOM 809 N N . ILE A 1 104 ? -7.955 0.625 1.314 1.00 98.62 104 ILE A N 1
ATOM 810 C CA . ILE A 1 104 ? -9.411 0.590 1.527 1.00 98.62 104 ILE A CA 1
ATOM 811 C C . ILE A 1 104 ? -9.909 1.930 2.082 1.00 98.62 104 ILE A C 1
ATOM 813 O O . ILE A 1 104 ? -10.957 2.425 1.664 1.00 98.62 104 ILE A O 1
ATOM 817 N N . TYR A 1 105 ? -9.159 2.516 3.017 1.00 98.62 105 TYR A N 1
ATOM 818 C CA . TYR A 1 105 ? -9.533 3.758 3.685 1.00 98.62 105 TYR A CA 1
ATOM 819 C C . TYR A 1 105 ? -9.365 4.983 2.780 1.00 98.62 105 TYR A C 1
ATOM 821 O O . TYR A 1 105 ? -10.240 5.845 2.735 1.00 98.62 105 TYR A O 1
ATOM 829 N N . LEU A 1 106 ? -8.268 5.042 2.023 1.00 98.31 106 LEU A N 1
ATOM 830 C CA . LEU A 1 106 ? -7.908 6.148 1.131 1.00 98.31 106 LEU A CA 1
ATOM 831 C C . LEU A 1 106 ? -8.379 5.876 -0.304 1.00 98.31 106 LEU A C 1
ATOM 833 O O . LEU A 1 106 ? -7.614 5.968 -1.264 1.00 98.31 106 LEU A O 1
ATOM 837 N N . ASP A 1 107 ? -9.661 5.533 -0.459 1.00 97.38 107 ASP A N 1
ATOM 838 C CA . ASP A 1 107 ? -10.279 5.252 -1.764 1.00 97.38 107 ASP A CA 1
ATOM 839 C C . ASP A 1 107 ? -10.366 6.473 -2.706 1.00 97.38 107 ASP A C 1
ATOM 841 O O . ASP A 1 107 ? -10.768 6.320 -3.860 1.00 97.38 107 ASP A O 1
ATOM 845 N N . ASN A 1 108 ? -9.964 7.657 -2.231 1.00 97.44 108 ASN A N 1
ATOM 846 C CA . ASN A 1 108 ? -9.872 8.924 -2.960 1.00 97.44 108 ASN A CA 1
ATOM 847 C C . ASN A 1 108 ? -8.434 9.315 -3.368 1.00 97.44 108 ASN A C 1
ATOM 849 O O . ASN A 1 108 ? -8.251 10.346 -4.019 1.00 97.44 108 ASN A O 1
ATOM 853 N N . ILE A 1 109 ? -7.422 8.511 -3.020 1.00 97.88 109 ILE A N 1
ATOM 854 C CA . ILE A 1 109 ? -6.035 8.685 -3.476 1.00 97.88 109 ILE A CA 1
ATOM 855 C C . ILE A 1 109 ? -5.724 7.605 -4.516 1.00 97.88 109 ILE A C 1
ATOM 857 O O . ILE A 1 109 ? -5.877 6.406 -4.269 1.00 97.88 109 ILE A O 1
ATOM 861 N N . SER A 1 110 ? -5.283 8.039 -5.700 1.00 96.56 110 SER A N 1
ATOM 862 C CA . SER A 1 110 ? -5.065 7.168 -6.863 1.00 96.56 110 SER A CA 1
ATOM 863 C C . SER A 1 110 ? -4.060 6.054 -6.546 1.00 96.56 110 SER A C 1
ATOM 865 O O . SER A 1 110 ? -4.364 4.856 -6.620 1.00 96.56 110 SER A O 1
ATOM 867 N N . HIS A 1 111 ? -2.865 6.426 -6.088 1.00 97.12 111 HIS A N 1
ATOM 868 C CA . HIS A 1 111 ? -1.758 5.488 -5.972 1.00 97.12 111 HIS A CA 1
ATOM 869 C C . HIS A 1 111 ? -1.464 5.084 -4.519 1.00 97.12 111 HIS A C 1
ATOM 871 O O . HIS A 1 111 ? -1.382 5.909 -3.614 1.00 97.12 111 HIS A O 1
ATOM 877 N N . VAL A 1 112 ? -1.257 3.787 -4.300 1.00 97.38 112 VAL A N 1
ATOM 878 C CA . VAL A 1 112 ? -0.661 3.247 -3.073 1.00 97.38 112 VAL A CA 1
ATOM 879 C C . VAL A 1 112 ? 0.652 2.608 -3.481 1.00 97.38 112 VAL A C 1
ATOM 881 O O . VAL A 1 112 ? 0.676 1.635 -4.244 1.00 97.38 112 VAL A O 1
ATOM 884 N N . GLN A 1 113 ? 1.733 3.204 -2.996 1.00 94.69 113 GLN A N 1
ATOM 885 C CA . GLN A 1 113 ? 3.095 2.829 -3.313 1.00 94.69 113 GLN A CA 1
ATOM 886 C C . GLN A 1 113 ? 3.609 1.779 -2.329 1.00 94.69 113 GLN A C 1
ATOM 888 O O . GLN A 1 113 ? 3.408 1.876 -1.121 1.00 94.69 113 GLN A O 1
ATOM 893 N N . SER A 1 114 ? 4.304 0.778 -2.859 1.00 93.75 114 SER A N 1
ATOM 894 C CA . SER A 1 114 ? 5.095 -0.175 -2.086 1.00 93.75 114 SER A CA 1
ATOM 895 C C . SER A 1 114 ? 6.580 0.026 -2.404 1.00 93.75 114 SER A C 1
ATOM 897 O O . SER A 1 114 ? 6.937 0.410 -3.519 1.00 93.75 114 SER A O 1
ATOM 899 N N . SER A 1 115 ? 7.458 -0.200 -1.425 1.00 87.25 115 SER A N 1
ATOM 900 C CA . SER A 1 115 ? 8.902 0.008 -1.577 1.00 87.25 115 SER A CA 1
ATOM 901 C C . SER A 1 115 ? 9.681 -1.260 -1.213 1.00 87.25 115 SER A C 1
ATOM 903 O O . SER A 1 115 ? 9.626 -1.700 -0.056 1.00 87.25 115 SER A O 1
ATOM 905 N N . PRO A 1 116 ? 10.445 -1.849 -2.158 1.00 83.06 116 PRO A N 1
ATOM 906 C CA . PRO A 1 116 ? 11.257 -3.033 -1.878 1.00 83.06 116 PRO A CA 1
ATOM 907 C C . PRO A 1 116 ? 12.328 -2.789 -0.818 1.00 83.06 116 PRO A C 1
ATOM 909 O O . PRO A 1 116 ? 12.687 -3.723 -0.107 1.00 83.06 116 PRO A O 1
ATOM 912 N N . SER A 1 117 ? 12.796 -1.546 -0.681 1.00 78.00 117 SER A N 1
ATOM 913 C CA . SER A 1 117 ? 13.762 -1.147 0.346 1.00 78.00 117 SER A CA 1
ATOM 914 C C . SER A 1 117 ? 13.163 -1.183 1.757 1.00 78.00 117 SER A C 1
ATOM 916 O O . SER A 1 117 ? 13.893 -1.425 2.712 1.00 78.00 117 SER A O 1
ATOM 918 N N . ALA A 1 118 ? 11.848 -0.976 1.894 1.00 74.94 118 ALA A N 1
ATOM 919 C CA . ALA A 1 118 ? 11.157 -0.990 3.184 1.00 74.94 118 ALA A CA 1
ATOM 920 C C . ALA A 1 118 ? 10.667 -2.394 3.577 1.00 74.94 118 ALA A C 1
ATOM 922 O O . ALA A 1 118 ? 10.865 -2.826 4.708 1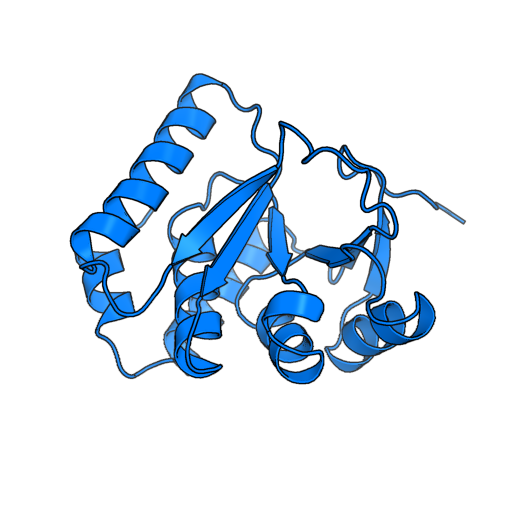.00 74.94 118 ALA A O 1
ATOM 923 N N . ALA A 1 119 ? 10.031 -3.115 2.648 1.00 81.12 119 ALA A N 1
ATOM 924 C CA . ALA A 1 119 ? 9.355 -4.383 2.949 1.00 81.12 119 ALA A CA 1
ATOM 925 C C . ALA A 1 119 ? 10.115 -5.635 2.472 1.00 81.12 119 ALA A C 1
ATOM 927 O O . ALA A 1 119 ? 9.776 -6.757 2.849 1.00 81.12 119 ALA A O 1
ATOM 928 N N . GLY A 1 120 ? 11.126 -5.466 1.618 1.00 88.25 120 GLY A N 1
ATOM 929 C CA . GLY A 1 120 ? 11.770 -6.552 0.888 1.00 88.25 120 GLY A CA 1
ATOM 930 C C . GLY A 1 120 ? 11.006 -6.952 -0.381 1.00 88.25 120 GLY A C 1
ATOM 931 O O . GLY A 1 120 ? 9.778 -6.886 -0.466 1.00 88.25 120 GLY A O 1
ATOM 932 N N . ALA A 1 121 ? 11.748 -7.420 -1.388 1.00 90.06 121 ALA A N 1
ATOM 933 C CA . ALA A 1 121 ? 11.234 -7.697 -2.733 1.00 90.06 121 ALA A CA 1
ATOM 934 C C . ALA A 1 121 ? 10.028 -8.658 -2.766 1.00 90.06 121 ALA A C 1
ATOM 936 O O . ALA A 1 121 ? 9.055 -8.415 -3.478 1.00 90.06 121 ALA A O 1
ATOM 937 N N . LYS A 1 122 ? 10.060 -9.740 -1.976 1.00 92.50 122 LYS A N 1
ATOM 938 C CA . LYS A 1 122 ? 8.978 -10.741 -1.950 1.00 92.50 122 LYS A CA 1
ATOM 939 C C . LYS A 1 122 ? 7.701 -10.227 -1.295 1.00 92.50 122 LYS A C 1
ATOM 941 O O . LYS A 1 122 ? 6.616 -10.538 -1.772 1.00 92.50 122 LYS A O 1
ATOM 946 N N . VAL A 1 123 ? 7.820 -9.410 -0.252 1.00 95.25 123 VAL A N 1
ATOM 947 C CA . VAL A 1 123 ? 6.652 -8.789 0.383 1.00 95.25 123 VAL A CA 1
ATOM 948 C C . VAL A 1 123 ? 6.054 -7.734 -0.546 1.00 95.25 123 VAL A C 1
ATOM 950 O O . VAL A 1 123 ? 4.843 -7.723 -0.729 1.00 95.25 123 VAL A O 1
ATOM 953 N N . CYS A 1 124 ? 6.884 -6.929 -1.219 1.00 92.31 124 CYS A N 1
ATOM 954 C CA . CYS A 1 124 ? 6.442 -6.008 -2.275 1.00 92.31 124 CYS A CA 1
ATOM 955 C C . CYS A 1 124 ? 5.677 -6.708 -3.400 1.00 92.31 124 CYS A C 1
ATOM 957 O O . CYS A 1 124 ? 4.633 -6.231 -3.830 1.00 92.31 124 CYS A O 1
ATOM 959 N N . GLN A 1 125 ? 6.166 -7.861 -3.859 1.00 95.44 125 GLN A N 1
ATOM 960 C CA . GLN A 1 125 ? 5.479 -8.648 -4.880 1.00 95.44 125 GLN A CA 1
ATOM 961 C C . GLN A 1 125 ? 4.058 -9.039 -4.442 1.00 95.44 125 GLN A C 1
ATOM 963 O O . GLN A 1 125 ? 3.117 -8.932 -5.227 1.00 95.44 125 GLN A O 1
ATOM 968 N N . ILE A 1 126 ? 3.899 -9.461 -3.183 1.00 97.50 126 ILE A N 1
ATOM 969 C CA . ILE A 1 126 ? 2.594 -9.788 -2.595 1.00 97.50 126 ILE A CA 1
ATOM 970 C C . ILE A 1 126 ? 1.749 -8.519 -2.418 1.00 97.50 126 ILE A C 1
ATOM 972 O O . ILE A 1 126 ? 0.551 -8.550 -2.691 1.00 97.50 126 ILE A O 1
ATOM 976 N N . ALA A 1 127 ? 2.361 -7.394 -2.038 1.00 97.81 127 ALA A N 1
ATOM 977 C CA . ALA A 1 127 ? 1.681 -6.117 -1.828 1.00 97.81 127 ALA A CA 1
ATOM 978 C C . ALA A 1 127 ? 0.897 -5.637 -3.064 1.00 97.81 127 ALA A C 1
ATOM 980 O O . ALA A 1 127 ? -0.171 -5.039 -2.922 1.00 97.81 127 ALA A O 1
ATOM 981 N N . LEU A 1 128 ? 1.360 -5.974 -4.275 1.00 97.75 128 LEU A N 1
ATOM 982 C CA . LEU A 1 128 ? 0.647 -5.696 -5.533 1.00 97.75 128 LEU A CA 1
ATOM 983 C C . LEU A 1 128 ? -0.729 -6.382 -5.612 1.00 97.75 128 LEU A C 1
ATOM 985 O O . LEU A 1 128 ? -1.629 -5.908 -6.299 1.00 97.75 128 LEU A O 1
ATOM 989 N N . ARG A 1 129 ? -0.917 -7.493 -4.893 1.00 97.50 129 ARG A N 1
ATOM 990 C CA . ARG A 1 129 ? -2.201 -8.200 -4.736 1.00 97.50 129 ARG A CA 1
ATOM 991 C C . ARG A 1 129 ? -2.936 -7.833 -3.444 1.00 97.50 129 ARG A C 1
ATOM 993 O O . ARG A 1 129 ? -3.973 -8.414 -3.160 1.00 97.50 129 ARG A O 1
ATOM 1000 N N . PHE A 1 130 ? -2.405 -6.877 -2.685 1.00 98.25 130 PHE A N 1
ATOM 1001 C CA . PHE A 1 130 ? -2.975 -6.328 -1.450 1.00 98.25 130 PHE A CA 1
ATOM 1002 C C . PHE A 1 130 ? -3.326 -4.840 -1.601 1.00 98.25 130 PHE A C 1
ATOM 1004 O O . PHE A 1 130 ? -3.485 -4.126 -0.617 1.00 98.25 130 PHE A O 1
ATOM 1011 N N . GLY A 1 131 ? -3.450 -4.357 -2.841 1.00 97.81 131 GLY A N 1
ATOM 1012 C CA . GLY A 1 131 ? -3.930 -3.010 -3.140 1.00 97.81 131 GLY A CA 1
ATOM 1013 C C . GLY A 1 131 ? -2.870 -2.0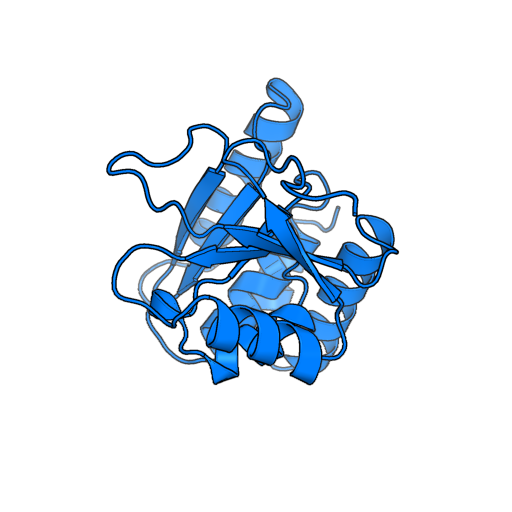15 -3.614 1.00 97.81 131 GLY A C 1
ATOM 1014 O O . GLY A 1 131 ? -3.238 -0.923 -4.061 1.00 97.81 131 GLY A O 1
ATOM 1015 N N . ALA A 1 132 ? -1.581 -2.365 -3.580 1.00 97.94 132 ALA A N 1
ATOM 1016 C CA . ALA A 1 132 ? -0.546 -1.529 -4.183 1.00 97.94 132 ALA A CA 1
ATOM 1017 C C . ALA A 1 132 ? -0.684 -1.523 -5.712 1.00 97.94 132 ALA A C 1
ATOM 1019 O O . ALA A 1 132 ? -0.994 -2.543 -6.328 1.00 97.94 132 ALA A O 1
ATOM 1020 N N . ASN A 1 133 ? -0.437 -0.373 -6.330 1.00 97.50 133 ASN A N 1
ATOM 1021 C CA . ASN A 1 133 ? -0.401 -0.220 -7.790 1.00 97.50 133 ASN A CA 1
ATOM 1022 C C . ASN A 1 133 ? 0.841 0.530 -8.281 1.00 97.50 133 ASN A C 1
ATOM 1024 O O . ASN A 1 133 ? 0.956 0.800 -9.474 1.00 97.50 133 ASN A O 1
ATOM 1028 N N . ASP A 1 134 ? 1.762 0.849 -7.376 1.00 95.69 134 ASP A N 1
ATOM 1029 C CA . ASP A 1 134 ? 3.007 1.526 -7.693 1.00 95.69 134 ASP A CA 1
ATOM 1030 C C . ASP A 1 134 ? 4.169 0.937 -6.888 1.00 95.69 134 ASP A C 1
ATOM 1032 O O . ASP A 1 134 ? 4.012 0.624 -5.705 1.00 95.69 134 ASP A O 1
ATOM 1036 N N . LEU A 1 135 ? 5.336 0.802 -7.518 1.00 92.44 135 LEU A N 1
ATOM 1037 C CA . LEU A 1 135 ? 6.594 0.485 -6.845 1.00 92.44 135 LEU A CA 1
ATOM 1038 C C . LEU A 1 135 ? 7.532 1.698 -6.876 1.00 92.44 135 LEU A C 1
ATOM 1040 O O . LEU A 1 135 ? 8.047 2.076 -7.929 1.00 92.44 135 LEU A O 1
ATOM 1044 N N . GLY A 1 136 ? 7.780 2.293 -5.709 1.00 83.12 136 GLY A N 1
ATOM 1045 C CA . GLY A 1 136 ? 8.719 3.405 -5.558 1.00 83.12 136 GLY A CA 1
ATOM 1046 C C . GLY A 1 136 ? 10.129 2.900 -5.270 1.00 83.12 136 GLY A C 1
ATOM 1047 O O . GLY A 1 136 ? 10.365 2.309 -4.210 1.00 83.12 136 GLY A O 1
ATOM 1048 N N . ALA A 1 137 ? 11.077 3.133 -6.184 1.00 68.62 137 ALA A N 1
ATOM 1049 C CA . ALA A 1 137 ? 12.486 2.841 -5.937 1.00 68.62 137 ALA A CA 1
ATOM 1050 C C . ALA A 1 137 ? 13.176 4.063 -5.320 1.00 68.62 137 ALA A C 1
ATOM 1052 O O . ALA A 1 137 ? 13.359 5.091 -5.967 1.00 68.62 137 ALA A O 1
ATOM 1053 N N . ILE A 1 138 ? 13.557 3.941 -4.050 1.00 60.50 138 ILE A N 1
ATOM 1054 C CA . ILE A 1 138 ? 14.325 4.956 -3.329 1.00 60.50 138 ILE A CA 1
ATOM 1055 C C . ILE A 1 138 ? 15.769 4.437 -3.238 1.00 60.50 138 ILE A C 1
ATOM 1057 O O . ILE A 1 138 ? 16.074 3.580 -2.406 1.00 60.50 138 ILE A O 1
ATOM 1061 N N . GLY A 1 139 ? 16.646 4.912 -4.129 1.00 61.19 139 GLY A N 1
ATOM 1062 C CA . GLY A 1 139 ? 18.107 4.732 -4.049 1.00 61.19 139 GLY A CA 1
ATOM 1063 C C . GLY A 1 139 ? 18.661 3.347 -4.433 1.00 61.19 139 GLY A C 1
ATOM 1064 O O . GLY A 1 139 ? 18.225 2.759 -5.417 1.00 61.19 139 GLY A O 1
ATOM 1065 N N . ASN A 1 140 ? 19.647 2.853 -3.658 1.00 62.34 140 ASN A N 1
ATOM 1066 C CA . ASN A 1 140 ? 20.458 1.621 -3.849 1.00 62.34 140 ASN A CA 1
ATOM 1067 C C . ASN A 1 140 ? 19.668 0.289 -3.771 1.00 62.34 140 ASN A C 1
ATOM 1069 O O . ASN A 1 140 ? 20.170 -0.717 -3.268 1.00 62.34 140 ASN A O 1
ATOM 1073 N N . GLY A 1 141 ? 18.404 0.296 -4.180 1.00 69.44 141 GLY A N 1
ATOM 1074 C CA . GLY A 1 141 ? 17.514 -0.854 -4.166 1.00 69.44 141 GLY A CA 1
ATOM 1075 C C . GLY A 1 141 ? 17.723 -1.798 -5.360 1.00 69.44 141 GLY A C 1
ATOM 1076 O O . GLY A 1 141 ? 18.794 -1.811 -5.971 1.00 69.44 141 GLY A O 1
ATOM 1077 N N . PRO A 1 142 ? 16.707 -2.613 -5.694 1.00 79.81 142 PRO A N 1
ATOM 1078 C CA . PRO A 1 142 ? 16.761 -3.502 -6.853 1.00 79.81 142 PRO A CA 1
ATOM 1079 C C . PRO A 1 142 ? 16.974 -2.725 -8.159 1.00 79.81 142 PRO A C 1
ATOM 1081 O O . PRO A 1 142 ? 16.500 -1.601 -8.324 1.00 79.81 142 PRO A O 1
ATOM 1084 N N . THR A 1 143 ? 17.645 -3.366 -9.111 1.00 87.75 143 THR A N 1
ATOM 1085 C CA . THR A 1 143 ? 17.775 -2.896 -10.493 1.00 87.75 143 THR A CA 1
ATOM 1086 C C . THR A 1 143 ? 16.404 -2.736 -11.155 1.00 87.75 143 THR A C 1
ATOM 1088 O O . THR A 1 143 ? 15.417 -3.366 -10.761 1.00 87.75 143 THR A O 1
ATOM 1091 N N . GLU A 1 144 ? 16.332 -1.934 -12.220 1.00 88.75 144 GLU A N 1
ATOM 1092 C CA . GLU A 1 144 ? 15.093 -1.778 -12.989 1.00 88.75 144 GLU A CA 1
ATOM 1093 C C . GLU A 1 144 ? 14.528 -3.130 -13.451 1.00 88.75 144 GLU A C 1
ATOM 1095 O O . GLU A 1 144 ? 13.329 -3.383 -13.334 1.00 88.75 144 GLU A O 1
ATOM 1100 N N . GLU A 1 145 ? 15.378 -4.030 -13.947 1.00 91.56 145 GLU A N 1
ATOM 1101 C CA . GLU A 1 145 ? 14.908 -5.320 -14.446 1.00 91.56 145 GLU A CA 1
ATOM 1102 C C . GLU A 1 145 ? 14.377 -6.222 -13.322 1.00 91.56 145 GLU A C 1
ATOM 1104 O O . GLU A 1 145 ? 13.406 -6.951 -13.525 1.00 91.56 145 GLU A O 1
ATOM 1109 N N . GLU A 1 146 ? 14.931 -6.128 -12.111 1.00 90.50 146 GLU A N 1
ATOM 1110 C CA . GLU A 1 146 ? 14.378 -6.806 -10.937 1.00 90.50 146 GLU A CA 1
ATOM 1111 C C . GLU A 1 146 ? 12.995 -6.259 -10.568 1.00 90.50 146 GLU A C 1
ATOM 1113 O O . GLU A 1 146 ? 12.083 -7.049 -10.325 1.00 90.50 146 GLU A O 1
ATOM 1118 N N . ILE A 1 147 ? 12.792 -4.937 -10.600 1.00 91.00 147 ILE A N 1
ATOM 1119 C CA . ILE A 1 147 ? 11.469 -4.320 -10.404 1.00 91.00 147 ILE A CA 1
ATOM 1120 C C . ILE A 1 147 ? 10.475 -4.816 -11.457 1.00 91.00 147 ILE A C 1
ATOM 1122 O O . ILE A 1 147 ? 9.390 -5.298 -11.118 1.00 91.00 147 ILE A O 1
ATOM 1126 N N . ARG A 1 148 ? 10.850 -4.759 -12.739 1.00 93.88 148 ARG A N 1
ATOM 1127 C CA . ARG A 1 148 ? 9.994 -5.219 -13.842 1.00 93.88 148 ARG A CA 1
ATOM 1128 C C . ARG A 1 148 ? 9.654 -6.699 -13.698 1.00 93.88 148 ARG A C 1
ATOM 1130 O O . ARG A 1 148 ? 8.513 -7.089 -13.944 1.00 93.88 148 ARG A O 1
ATOM 1137 N N . ARG A 1 149 ? 10.612 -7.520 -13.263 1.00 94.38 149 ARG A N 1
ATOM 1138 C CA . ARG A 1 149 ? 10.391 -8.939 -12.981 1.00 94.38 149 ARG A CA 1
ATOM 1139 C C . ARG A 1 149 ? 9.428 -9.150 -11.817 1.00 94.38 149 ARG A C 1
ATOM 1141 O O . ARG A 1 149 ? 8.505 -9.937 -11.976 1.00 94.38 149 ARG A O 1
ATOM 1148 N N . LEU A 1 150 ? 9.582 -8.443 -10.696 1.00 94.06 150 LEU A N 1
ATOM 1149 C CA . LEU A 1 150 ? 8.657 -8.546 -9.556 1.00 94.06 150 LEU A CA 1
ATOM 1150 C C . LEU A 1 150 ? 7.213 -8.258 -9.978 1.00 94.06 150 LEU A C 1
ATOM 1152 O O . LEU A 1 150 ? 6.303 -9.001 -9.609 1.00 94.06 150 LEU A O 1
ATOM 1156 N N . ILE A 1 151 ? 7.022 -7.221 -10.795 1.00 96.44 151 ILE A N 1
ATOM 1157 C CA . ILE A 1 151 ? 5.713 -6.833 -11.326 1.00 96.44 151 ILE A CA 1
ATOM 1158 C C . ILE A 1 151 ? 5.144 -7.921 -12.252 1.00 96.44 151 ILE A C 1
ATOM 1160 O O . ILE A 1 151 ? 3.998 -8.341 -12.075 1.00 96.44 151 ILE A O 1
ATOM 1164 N N . ARG A 1 152 ? 5.936 -8.420 -13.212 1.00 97.81 152 ARG A N 1
ATOM 1165 C CA . ARG A 1 152 ? 5.499 -9.480 -14.140 1.00 97.81 152 ARG A CA 1
ATOM 1166 C C . ARG A 1 152 ? 5.181 -10.785 -13.424 1.00 97.81 152 ARG A C 1
ATOM 1168 O O . ARG A 1 152 ? 4.135 -11.371 -13.678 1.00 97.81 152 ARG A O 1
ATOM 1175 N N . ASP A 1 153 ? 6.035 -11.201 -12.494 1.00 97.12 153 ASP A N 1
ATOM 1176 C CA . ASP A 1 153 ? 5.859 -12.431 -11.721 1.00 97.12 153 ASP A CA 1
ATOM 1177 C C . ASP A 1 153 ? 4.640 -12.327 -10.778 1.00 97.12 153 ASP A C 1
ATOM 1179 O O . ASP A 1 153 ? 4.038 -13.340 -10.432 1.00 97.12 153 ASP A O 1
ATOM 1183 N N . ALA A 1 154 ? 4.234 -11.113 -10.379 1.00 96.69 154 ALA A N 1
ATOM 1184 C CA . ALA A 1 154 ? 2.967 -10.878 -9.682 1.00 96.69 154 ALA A CA 1
ATOM 1185 C C . ALA A 1 154 ? 1.741 -10.917 -10.613 1.00 96.69 154 ALA A C 1
ATOM 1187 O O . ALA A 1 154 ? 0.616 -10.907 -10.116 1.00 96.69 154 ALA A O 1
ATOM 1188 N N . GLY A 1 155 ? 1.925 -10.976 -11.937 1.00 97.25 155 GLY A N 1
ATOM 1189 C CA . GLY A 1 155 ? 0.872 -11.020 -12.955 1.00 97.25 155 GLY A CA 1
ATOM 1190 C C . GLY A 1 155 ? 0.382 -9.644 -13.415 1.00 97.25 155 GLY A C 1
ATOM 1191 O O . GLY A 1 155 ? -0.813 -9.484 -13.672 1.00 97.25 155 GLY A O 1
ATOM 1192 N N . PHE A 1 156 ? 1.275 -8.654 -13.463 1.00 97.94 156 PHE A N 1
ATOM 1193 C CA . PHE A 1 156 ? 1.002 -7.292 -13.927 1.00 97.94 156 PHE A CA 1
ATOM 1194 C C . PHE A 1 156 ? 1.976 -6.865 -15.038 1.00 97.94 156 PHE A C 1
ATOM 1196 O O . PHE A 1 156 ? 3.005 -7.494 -15.282 1.00 97.94 156 PHE A O 1
ATOM 1203 N N . VAL A 1 157 ? 1.655 -5.762 -15.706 1.00 97.44 157 VAL A N 1
ATOM 1204 C CA . VAL A 1 157 ? 2.465 -5.119 -16.739 1.00 97.44 157 VAL A CA 1
ATOM 1205 C C . VAL A 1 157 ? 3.208 -3.933 -16.114 1.00 97.44 157 VAL A C 1
ATOM 1207 O O . VAL A 1 157 ? 2.559 -2.990 -15.656 1.00 97.44 157 VAL A O 1
ATOM 1210 N N . PRO A 1 158 ? 4.551 -3.948 -16.080 1.00 95.81 158 PRO A N 1
ATOM 1211 C CA . PRO A 1 158 ? 5.325 -2.843 -15.530 1.00 95.81 158 PRO A CA 1
ATOM 1212 C C . PRO A 1 158 ? 5.317 -1.644 -16.480 1.00 95.81 158 PRO A C 1
ATOM 1214 O O . PRO A 1 158 ? 5.611 -1.795 -17.667 1.00 95.81 158 PRO A O 1
ATOM 1217 N N . LYS A 1 159 ? 5.045 -0.447 -15.950 1.00 94.31 159 LYS A N 1
ATOM 1218 C CA . LYS A 1 159 ? 5.228 0.821 -16.672 1.00 94.31 159 LYS A CA 1
ATOM 1219 C C . LYS A 1 159 ? 6.057 1.810 -15.868 1.00 94.31 159 LYS A C 1
ATOM 1221 O O . LYS A 1 159 ? 5.690 2.172 -14.756 1.00 94.31 159 LYS A O 1
ATOM 1226 N N . GLN A 1 160 ? 7.148 2.289 -16.453 1.00 91.69 160 GLN A N 1
ATOM 1227 C CA . GLN A 1 160 ? 7.929 3.347 -15.828 1.00 91.69 160 GLN A CA 1
ATOM 1228 C C . GLN A 1 160 ? 7.124 4.650 -15.819 1.00 91.69 160 GLN A C 1
ATOM 1230 O O . GLN A 1 160 ? 6.438 4.957 -16.799 1.00 91.69 160 GLN A O 1
ATOM 1235 N N . ARG A 1 161 ? 7.223 5.421 -14.738 1.00 90.88 161 ARG A N 1
ATOM 1236 C CA . ARG A 1 161 ? 6.594 6.736 -14.588 1.00 90.88 161 ARG A CA 1
ATOM 1237 C C . ARG A 1 161 ? 7.582 7.818 -14.157 1.00 90.88 161 ARG A C 1
ATOM 1239 O O . ARG A 1 161 ? 8.635 7.511 -13.599 1.00 90.88 161 ARG A O 1
ATOM 1246 N N . ASP A 1 162 ? 7.194 9.069 -14.375 1.00 86.94 162 ASP A N 1
ATOM 1247 C CA . ASP A 1 162 ? 7.834 10.241 -13.778 1.00 86.94 162 ASP A CA 1
ATOM 1248 C C . ASP A 1 162 ? 7.301 10.538 -12.356 1.00 86.94 162 ASP A C 1
ATOM 1250 O O . ASP A 1 162 ? 6.494 9.787 -11.785 1.00 86.94 162 ASP A O 1
ATOM 1254 N N . ALA A 1 163 ? 7.760 11.645 -11.764 1.00 82.00 163 ALA A N 1
ATOM 1255 C CA . ALA A 1 163 ? 7.335 12.107 -10.440 1.00 82.00 163 ALA A CA 1
ATOM 1256 C C . ALA A 1 163 ? 5.848 12.515 -10.354 1.00 82.00 163 ALA A C 1
ATOM 1258 O O . ALA A 1 163 ? 5.297 12.537 -9.255 1.00 82.00 163 ALA A O 1
ATOM 1259 N N . LEU A 1 164 ? 5.202 12.799 -11.493 1.00 84.25 164 LEU A N 1
ATOM 1260 C CA . LEU A 1 164 ? 3.780 13.149 -11.603 1.00 84.25 164 LEU A CA 1
ATOM 1261 C C . LEU A 1 164 ? 2.919 11.961 -12.063 1.00 84.25 164 LEU A C 1
ATOM 1263 O O . LEU A 1 164 ? 1.810 12.151 -12.559 1.00 84.25 164 LEU A O 1
ATOM 1267 N N . PHE A 1 165 ? 3.431 10.733 -11.940 1.00 87.19 165 PHE A N 1
ATOM 1268 C CA . PHE A 1 165 ? 2.726 9.506 -12.321 1.00 87.19 165 PHE A CA 1
ATOM 1269 C C . PHE A 1 165 ? 2.370 9.400 -13.813 1.00 87.19 165 PHE A C 1
ATOM 1271 O O . PHE A 1 165 ? 1.569 8.553 -14.214 1.00 87.19 165 PHE A O 1
ATOM 1278 N N . ARG A 1 166 ? 3.037 10.174 -14.676 1.00 87.06 166 ARG A N 1
ATOM 1279 C CA . ARG A 1 166 ? 2.906 10.062 -16.133 1.00 87.06 166 ARG A CA 1
ATOM 1280 C C . ARG A 1 166 ? 3.811 8.943 -16.635 1.00 87.06 166 ARG A C 1
ATOM 1282 O O . ARG A 1 166 ? 4.992 8.894 -16.302 1.00 87.06 166 ARG A O 1
ATOM 1289 N N . SER A 1 167 ? 3.258 8.034 -17.437 1.00 85.12 167 SER A N 1
ATOM 1290 C CA . SER A 1 167 ? 4.024 6.924 -18.022 1.00 85.12 167 SER A CA 1
ATOM 1291 C C . SER A 1 167 ? 5.104 7.443 -18.977 1.00 85.12 167 SER A C 1
ATOM 1293 O O . SER A 1 167 ? 4.802 8.242 -19.860 1.00 85.12 167 SER A O 1
ATOM 1295 N N . LEU A 1 168 ? 6.339 6.954 -18.832 1.00 80.19 168 LEU A N 1
ATOM 1296 C CA . LEU A 1 168 ? 7.501 7.430 -19.593 1.00 80.19 168 LEU A CA 1
ATOM 1297 C C . LEU A 1 168 ? 7.672 6.776 -20.976 1.00 80.19 168 LEU A C 1
ATOM 1299 O O . LEU A 1 168 ? 8.506 7.238 -21.747 1.00 80.19 168 LEU A O 1
ATOM 1303 N N . PHE A 1 169 ? 6.859 5.775 -21.346 1.00 67.50 169 PHE A N 1
ATOM 1304 C CA . PHE A 1 169 ? 6.922 5.153 -22.677 1.00 67.50 169 PHE A CA 1
ATOM 1305 C C . PHE A 1 169 ? 5.545 4.705 -23.205 1.00 67.50 169 PHE A C 1
ATOM 1307 O O . PHE A 1 169 ? 4.790 4.021 -22.511 1.00 67.50 169 PHE A O 1
ATOM 1314 N N . TRP A 1 170 ? 5.261 5.065 -24.463 1.00 51.88 170 TRP A N 1
ATOM 1315 C CA . TRP A 1 170 ? 4.170 4.561 -25.312 1.00 51.88 170 TRP A CA 1
ATOM 1316 C C . TRP A 1 170 ? 4.766 4.052 -26.633 1.00 51.88 170 TRP A C 1
ATOM 1318 O O . TRP A 1 170 ? 4.476 4.620 -27.675 1.00 51.88 170 TRP A O 1
ATOM 1328 N N . ASN A 1 171 ? 5.639 3.045 -26.604 1.00 38.62 171 ASN A N 1
ATOM 1329 C CA . ASN A 1 171 ? 6.136 2.405 -27.827 1.00 38.62 171 ASN A CA 1
ATOM 1330 C C . ASN A 1 171 ? 6.017 0.891 -27.695 1.00 38.62 171 ASN A C 1
ATOM 1332 O O . ASN A 1 171 ? 6.514 0.367 -26.672 1.00 38.62 171 ASN A O 1
#

Sequence (171 aa):
MITREQAIQMFRSNDLIGIGMEADAVRKRLHPELIVSYSLEGGPEPSPSIAALHFDGRQTLEERVEELENLRRVQEETGELMAVNPSFTGTAVEYLKTLAVSRIYLDNISHVQSSPSAAGAKVCQIALRFGANDLGAIGNGPTEEEIRRLIRDAGFVPKQRDALFRSLFWN

Solvent-accessible surface area (backbone atoms only — not comparable to full-atom values): 9404 Å² total; per-residue (Å²): 123,70,54,72,68,56,52,46,47,57,71,69,47,84,57,57,64,62,47,17,49,52,5,28,50,48,34,40,73,79,44,72,60,60,59,30,38,33,32,82,75,49,62,100,61,81,56,90,34,48,48,77,41,84,44,50,88,80,63,52,64,66,59,56,50,50,53,52,51,52,52,45,51,49,34,75,75,69,63,61,49,48,28,35,36,58,48,44,65,75,52,71,66,57,31,46,47,50,39,8,51,48,33,45,59,36,72,85,40,82,34,33,34,34,34,44,82,77,62,34,62,71,51,35,34,52,32,52,59,15,18,30,42,29,40,50,39,68,69,97,49,78,54,71,68,55,52,42,45,41,35,42,78,58,70,32,44,63,39,52,29,51,97,83,71,47,69,73,74,95,126

pLDDT: mean 91.09, std 11.54, range [38.62, 98.69]